Protein AF-A0A660XUE8-F1 (afdb_monomer_lite)

Radius of gyration: 11.44 Å; chains: 1; bounding box: 32×18×30 Å

pLDDT: mean 92.64, std 10.59, range [56.78, 98.75]

Structure (mmCIF, N/CA/C/O backbone):
data_AF-A0A660XUE8-F1
#
_entry.id   AF-A0A660XUE8-F1
#
loop_
_atom_site.group_PDB
_atom_site.id
_atom_site.type_symbol
_atom_site.label_atom_id
_atom_site.label_alt_id
_atom_site.label_comp_id
_atom_site.label_asym_id
_atom_site.label_entity_id
_atom_site.label_seq_id
_atom_site.pdbx_PDB_ins_code
_atom_site.Cartn_x
_atom_site.Cartn_y
_atom_site.Cartn_z
_atom_site.occupancy
_atom_site.B_iso_or_equiv
_atom_site.auth_seq_id
_atom_site.auth_comp_id
_atom_site.auth_asym_id
_atom_site.auth_atom_id
_atom_site.pdbx_PDB_model_num
ATOM 1 N N . MET A 1 1 ? -22.150 3.501 8.193 1.00 84.31 1 MET A N 1
ATOM 2 C CA . MET A 1 1 ? -21.744 4.174 6.941 1.00 84.31 1 MET A CA 1
ATOM 3 C C . MET A 1 1 ? -20.581 3.377 6.398 1.00 84.31 1 MET A C 1
ATOM 5 O O . MET A 1 1 ? -19.739 3.043 7.211 1.00 84.31 1 MET A O 1
ATOM 9 N N . LEU A 1 2 ? -20.583 3.033 5.110 1.00 96.06 2 LEU A N 1
ATOM 10 C CA . LEU A 1 2 ? -19.499 2.262 4.500 1.00 96.06 2 LEU A CA 1
ATOM 11 C C . LEU A 1 2 ? -18.386 3.215 4.042 1.00 96.06 2 LEU A C 1
ATOM 13 O O . LEU A 1 2 ? -18.668 4.166 3.313 1.00 96.06 2 LEU A O 1
ATOM 17 N N . VAL A 1 3 ? -17.151 2.969 4.473 1.00 98.12 3 VAL A N 1
ATOM 18 C CA . VAL A 1 3 ? -15.952 3.762 4.179 1.00 98.12 3 VAL A CA 1
ATOM 19 C C . VAL A 1 3 ? -14.933 2.896 3.439 1.00 98.12 3 VAL A C 1
ATOM 21 O O . VAL A 1 3 ? -14.554 1.827 3.913 1.00 98.12 3 VAL A O 1
ATOM 24 N N . VAL A 1 4 ? -14.451 3.370 2.288 1.00 98.44 4 VAL A N 1
ATOM 25 C CA . VAL A 1 4 ? -13.393 2.704 1.512 1.00 98.44 4 VAL A CA 1
ATOM 26 C C . VAL A 1 4 ? -12.103 3.511 1.626 1.00 98.44 4 VAL A C 1
ATOM 28 O O . VAL A 1 4 ? -12.070 4.689 1.282 1.00 98.44 4 VAL A O 1
ATOM 31 N N . GLY A 1 5 ? -11.036 2.887 2.122 1.00 98.31 5 GLY A N 1
ATOM 32 C CA . GLY A 1 5 ? -9.710 3.494 2.184 1.00 98.31 5 GLY A CA 1
ATOM 33 C C . GLY A 1 5 ? -9.018 3.472 0.819 1.00 98.31 5 GLY A C 1
ATOM 34 O O . GLY A 1 5 ? -8.734 2.400 0.295 1.00 98.31 5 GLY A O 1
ATOM 35 N N . GLU A 1 6 ? -8.705 4.647 0.270 1.00 98.12 6 GLU A N 1
ATOM 36 C CA . GLU A 1 6 ? -8.170 4.840 -1.092 1.00 98.12 6 GLU A CA 1
ATOM 37 C C . GLU A 1 6 ? -6.632 4.947 -1.180 1.00 98.12 6 GLU A C 1
ATOM 39 O O . GLU A 1 6 ? -6.062 5.241 -2.234 1.00 98.12 6 GLU A O 1
ATOM 44 N N . LEU A 1 7 ? -5.912 4.794 -0.063 1.00 98.19 7 LEU A N 1
ATOM 45 C CA . LEU A 1 7 ? -4.497 5.176 -0.021 1.00 98.19 7 LEU A CA 1
ATOM 46 C C . LEU A 1 7 ? -3.565 4.190 -0.733 1.00 98.19 7 LEU A C 1
ATOM 48 O O . LEU A 1 7 ? -2.445 4.590 -1.053 1.00 98.19 7 LEU A O 1
ATOM 52 N N . ILE A 1 8 ? -3.974 2.943 -0.992 1.00 98.00 8 ILE A N 1
ATOM 53 C CA . ILE A 1 8 ? -3.174 1.983 -1.773 1.00 98.00 8 ILE A CA 1
ATOM 54 C C . ILE A 1 8 ? -3.450 2.215 -3.261 1.00 98.00 8 ILE A C 1
ATOM 56 O O . ILE A 1 8 ? -4.199 1.495 -3.909 1.00 98.00 8 ILE A O 1
ATOM 60 N N . ASN A 1 9 ? -2.816 3.253 -3.800 1.00 97.12 9 ASN A N 1
ATOM 61 C CA . ASN A 1 9 ? -2.940 3.637 -5.198 1.00 97.12 9 ASN A CA 1
ATOM 62 C C . ASN A 1 9 ? -1.557 3.934 -5.791 1.00 97.12 9 ASN A C 1
ATOM 64 O O . ASN A 1 9 ? -0.837 4.804 -5.294 1.00 97.12 9 ASN A O 1
ATOM 68 N N . ALA A 1 10 ? -1.188 3.222 -6.856 1.00 95.06 10 ALA A N 1
ATOM 69 C CA . ALA A 1 10 ? 0.124 3.285 -7.491 1.00 95.06 10 ALA A CA 1
ATOM 70 C C . ALA A 1 10 ? 0.467 4.657 -8.098 1.00 95.06 10 ALA A C 1
ATOM 72 O O . ALA A 1 10 ? 1.645 4.946 -8.310 1.00 95.06 10 ALA A O 1
ATOM 73 N N . SER A 1 11 ? -0.511 5.538 -8.340 1.00 94.50 11 SER A N 1
ATOM 74 C CA . SER A 1 11 ? -0.243 6.929 -8.747 1.00 94.50 11 SER A CA 1
ATOM 75 C C . SER A 1 11 ? 0.372 7.767 -7.614 1.00 94.50 11 SER A C 1
ATOM 77 O O . SER A 1 11 ? 1.037 8.777 -7.855 1.00 94.50 11 SER A O 1
ATOM 79 N N . ARG A 1 12 ? 0.214 7.343 -6.351 1.00 96.25 12 ARG A N 1
ATOM 80 C CA . ARG A 1 12 ? 0.840 7.997 -5.197 1.00 96.25 12 ARG A CA 1
ATOM 81 C C . ARG A 1 12 ? 2.308 7.592 -5.119 1.00 96.25 12 ARG A C 1
ATOM 83 O O . ARG A 1 12 ? 2.616 6.435 -4.848 1.00 96.25 12 ARG A O 1
ATOM 90 N N . LYS A 1 13 ? 3.219 8.567 -5.217 1.00 95.38 13 LYS A N 1
ATOM 91 C CA . LYS A 1 13 ? 4.684 8.360 -5.239 1.00 95.38 13 LYS A CA 1
ATOM 92 C C . LYS A 1 13 ? 5.199 7.299 -4.253 1.00 95.38 13 LYS A C 1
ATOM 94 O O . LYS A 1 13 ? 5.875 6.367 -4.666 1.00 95.38 13 LYS A O 1
ATOM 99 N N . LYS A 1 14 ? 4.859 7.394 -2.959 1.00 97.19 14 LYS A N 1
ATOM 100 C CA . LYS A 1 14 ? 5.347 6.438 -1.942 1.00 97.19 14 LYS A CA 1
ATOM 101 C C . LYS A 1 14 ? 4.835 5.007 -2.155 1.00 97.19 14 LYS A C 1
ATOM 103 O O . LYS A 1 14 ? 5.561 4.063 -1.870 1.00 97.19 14 LYS A O 1
ATOM 108 N N . VAL A 1 15 ? 3.600 4.856 -2.633 1.00 97.00 15 VAL A N 1
ATOM 109 C CA . VAL A 1 15 ? 2.993 3.547 -2.915 1.00 97.00 15 VAL A CA 1
ATOM 110 C C . VAL A 1 15 ? 3.588 2.972 -4.193 1.00 97.00 15 VAL A C 1
ATOM 112 O O . VAL A 1 15 ? 4.013 1.824 -4.183 1.00 97.00 15 VAL A O 1
ATOM 115 N N . GLY A 1 16 ? 3.714 3.783 -5.247 1.00 95.25 16 GLY A N 1
ATOM 116 C CA . GLY A 1 16 ? 4.390 3.385 -6.480 1.00 95.25 16 GLY A CA 1
ATOM 117 C C . GLY A 1 16 ? 5.826 2.917 -6.228 1.00 95.25 16 GLY A C 1
ATOM 118 O O . GLY A 1 16 ? 6.209 1.837 -6.663 1.0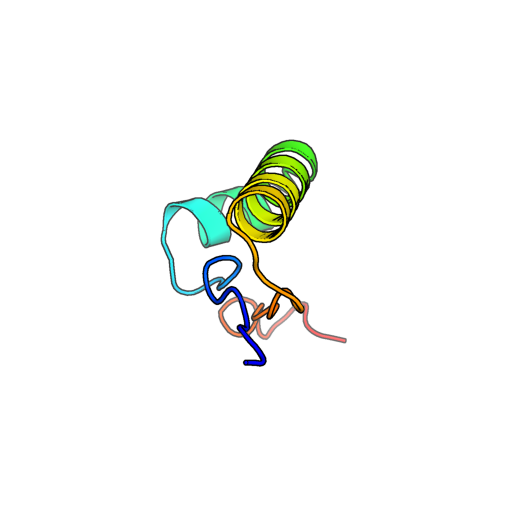0 95.25 16 GLY A O 1
ATOM 119 N N . GLU A 1 17 ? 6.609 3.658 -5.440 1.00 95.69 17 GLU A N 1
ATOM 120 C CA . GLU A 1 17 ? 7.964 3.235 -5.068 1.00 95.69 17 GLU A CA 1
ATOM 121 C C . GLU A 1 17 ? 7.991 1.942 -4.232 1.00 95.69 17 GLU A C 1
ATOM 123 O O . GLU A 1 17 ? 8.901 1.127 -4.389 1.00 95.69 17 GLU A O 1
ATOM 128 N N . ALA A 1 18 ? 7.024 1.751 -3.329 1.00 96.25 18 ALA A N 1
ATOM 129 C CA . ALA A 1 18 ? 6.907 0.522 -2.547 1.00 96.25 18 ALA A CA 1
ATOM 130 C C . ALA A 1 18 ? 6.574 -0.679 -3.444 1.00 96.25 18 ALA A C 1
ATOM 132 O O . ALA A 1 18 ? 7.202 -1.726 -3.312 1.00 96.25 18 ALA A O 1
ATOM 133 N N . ILE A 1 19 ? 5.659 -0.516 -4.403 1.00 93.19 19 ILE A N 1
ATOM 134 C CA . ILE A 1 19 ? 5.322 -1.549 -5.392 1.00 93.19 19 ILE A CA 1
ATOM 135 C C . ILE A 1 19 ? 6.546 -1.882 -6.254 1.00 93.19 19 ILE A C 1
ATOM 137 O O . ILE A 1 19 ? 6.917 -3.051 -6.351 1.00 93.19 19 ILE A O 1
ATOM 141 N N . ALA A 1 20 ? 7.231 -0.871 -6.800 1.00 92.12 20 ALA A N 1
ATOM 142 C CA . ALA A 1 20 ? 8.422 -1.056 -7.634 1.00 92.12 20 ALA A CA 1
ATOM 143 C C . ALA A 1 20 ? 9.541 -1.824 -6.908 1.00 92.12 20 ALA A C 1
ATOM 145 O O . ALA A 1 20 ? 10.232 -2.645 -7.508 1.00 92.12 20 ALA A O 1
ATOM 146 N N . ARG A 1 21 ? 9.700 -1.593 -5.598 1.00 95.62 21 ARG A N 1
ATOM 147 C CA . ARG A 1 21 ? 10.675 -2.291 -4.743 1.00 95.62 21 ARG A CA 1
ATOM 148 C C . ARG A 1 21 ? 10.142 -3.583 -4.115 1.00 95.62 21 ARG A C 1
ATOM 150 O O . ARG A 1 21 ? 10.856 -4.198 -3.329 1.00 95.62 21 ARG A O 1
ATOM 157 N N . ARG A 1 22 ? 8.909 -3.996 -4.437 1.00 94.25 22 ARG A N 1
ATOM 158 C CA . ARG A 1 22 ? 8.207 -5.139 -3.822 1.00 94.25 22 ARG A CA 1
ATOM 159 C C . ARG A 1 22 ? 8.193 -5.082 -2.284 1.00 94.25 22 ARG A C 1
ATOM 161 O O . ARG A 1 22 ? 8.277 -6.105 -1.608 1.00 94.25 22 ARG A O 1
ATOM 168 N N . ASP A 1 23 ? 8.063 -3.881 -1.729 1.00 97.44 23 ASP A N 1
ATOM 169 C CA . ASP A 1 23 ? 8.016 -3.617 -0.290 1.00 97.44 23 ASP A CA 1
ATOM 170 C C . ASP A 1 23 ? 6.635 -3.975 0.285 1.00 97.44 23 ASP A C 1
ATOM 172 O O . ASP A 1 23 ? 5.749 -3.135 0.479 1.00 97.44 23 ASP A O 1
ATOM 176 N N . ALA A 1 24 ? 6.444 -5.267 0.545 1.00 97.38 24 ALA A N 1
ATOM 177 C CA . ALA A 1 24 ? 5.204 -5.792 1.103 1.00 97.38 24 ALA A CA 1
ATOM 178 C C . ALA A 1 24 ? 4.904 -5.241 2.508 1.00 97.38 24 ALA A C 1
ATOM 180 O O . ALA A 1 24 ? 3.735 -5.113 2.880 1.00 97.38 24 ALA A O 1
ATOM 181 N N . ASP A 1 25 ? 5.927 -4.901 3.294 1.00 98.50 25 ASP A N 1
ATOM 182 C CA . ASP A 1 25 ? 5.749 -4.410 4.660 1.00 98.50 25 ASP A CA 1
ATOM 183 C C . ASP A 1 25 ? 5.171 -2.998 4.682 1.00 98.50 25 ASP A C 1
ATOM 185 O O . ASP A 1 25 ? 4.286 -2.708 5.495 1.00 98.50 25 ASP A O 1
ATOM 189 N N . TYR A 1 26 ? 5.609 -2.125 3.771 1.00 98.25 26 TYR A N 1
ATOM 190 C CA . TYR A 1 26 ? 5.008 -0.807 3.597 1.00 98.25 26 TYR A CA 1
ATOM 191 C C . TYR A 1 26 ? 3.519 -0.911 3.245 1.00 98.25 26 TYR A C 1
ATOM 193 O O . TYR A 1 26 ?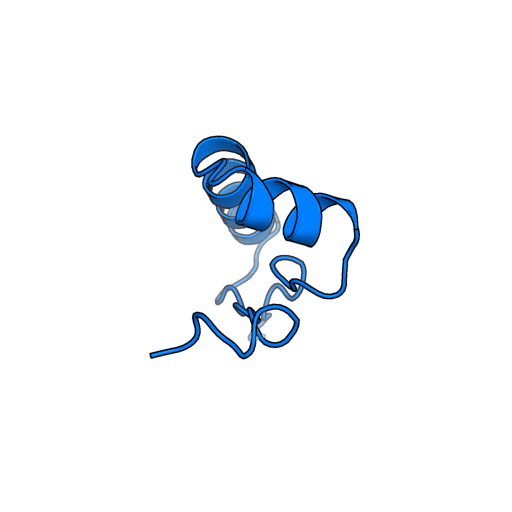 2.687 -0.254 3.882 1.00 98.25 26 TYR A O 1
ATOM 201 N N . ILE A 1 27 ? 3.173 -1.770 2.279 1.00 98.12 27 ILE A N 1
ATOM 202 C CA . ILE A 1 27 ? 1.789 -1.963 1.824 1.00 98.12 27 ILE A CA 1
ATOM 203 C C . ILE A 1 27 ? 0.916 -2.525 2.952 1.00 98.12 27 ILE A C 1
ATOM 205 O O . ILE A 1 27 ? -0.143 -1.965 3.241 1.00 98.12 27 ILE A O 1
ATOM 209 N N . LYS A 1 28 ? 1.385 -3.550 3.678 1.00 98.56 28 LYS A N 1
ATOM 210 C CA . LYS A 1 28 ? 0.672 -4.116 4.840 1.00 98.56 28 LYS A CA 1
ATOM 211 C C . LYS A 1 28 ? 0.437 -3.079 5.938 1.00 98.56 28 LYS A C 1
ATOM 213 O O . LYS A 1 28 ? -0.663 -2.996 6.482 1.00 98.56 28 LYS A O 1
ATOM 218 N N . LYS A 1 29 ? 1.448 -2.265 6.265 1.00 98.69 29 LYS A N 1
ATOM 219 C CA . LYS A 1 29 ? 1.316 -1.184 7.259 1.00 98.69 29 LYS A CA 1
ATOM 220 C C . LYS A 1 29 ? 0.325 -0.116 6.802 1.00 98.69 29 LYS A C 1
ATOM 222 O O . LYS A 1 29 ? -0.402 0.433 7.624 1.00 98.69 29 LYS A O 1
ATOM 227 N N . LEU A 1 30 ? 0.286 0.210 5.510 1.00 98.56 30 LEU A N 1
ATOM 228 C CA . LEU A 1 30 ? -0.679 1.166 4.968 1.00 98.56 30 LEU A CA 1
ATOM 229 C C . LEU A 1 30 ? -2.112 0.616 5.003 1.00 98.56 30 LEU A C 1
ATOM 231 O O . LEU A 1 30 ? -2.997 1.327 5.465 1.00 98.56 30 LEU A O 1
ATOM 235 N N . ALA A 1 31 ? -2.321 -0.644 4.613 1.00 98.62 31 ALA A N 1
ATOM 236 C CA . ALA A 1 31 ? -3.616 -1.316 4.726 1.00 98.62 31 ALA A CA 1
ATOM 237 C C . ALA A 1 31 ? -4.121 -1.329 6.177 1.00 98.62 31 ALA A C 1
ATOM 239 O O . ALA A 1 31 ? -5.238 -0.895 6.448 1.00 98.62 31 ALA A O 1
ATOM 240 N N . ARG A 1 32 ? -3.264 -1.744 7.123 1.00 98.75 32 ARG A N 1
ATOM 241 C CA . ARG A 1 32 ? -3.614 -1.800 8.547 1.00 98.75 32 ARG A CA 1
ATOM 242 C C . ARG A 1 32 ? -4.010 -0.431 9.097 1.00 98.75 32 ARG A C 1
ATOM 244 O O . ARG A 1 32 ? -5.034 -0.335 9.754 1.00 98.75 32 ARG A O 1
ATOM 251 N N . ARG A 1 33 ? -3.259 0.626 8.774 1.00 98.69 33 ARG A N 1
ATOM 252 C CA . ARG A 1 33 ? -3.600 1.991 9.211 1.00 98.69 33 ARG A CA 1
ATOM 253 C C . ARG A 1 33 ? -4.957 2.463 8.692 1.00 98.69 33 ARG A C 1
ATOM 255 O O . ARG A 1 33 ? -5.635 3.194 9.398 1.00 98.69 33 ARG A O 1
ATOM 262 N N . GLN A 1 34 ? -5.352 2.073 7.478 1.00 98.75 34 GLN A N 1
ATOM 263 C CA . GLN A 1 34 ? -6.678 2.416 6.952 1.00 98.75 34 GLN A CA 1
ATOM 264 C C . GLN A 1 34 ? -7.786 1.663 7.694 1.00 98.75 34 GLN A C 1
ATOM 266 O O . GLN A 1 34 ? -8.780 2.275 8.071 1.00 98.75 34 GLN A O 1
ATOM 271 N N . ALA A 1 35 ? -7.584 0.373 7.977 1.00 98.38 35 ALA A N 1
ATOM 272 C CA . ALA A 1 35 ? -8.517 -0.413 8.783 1.00 9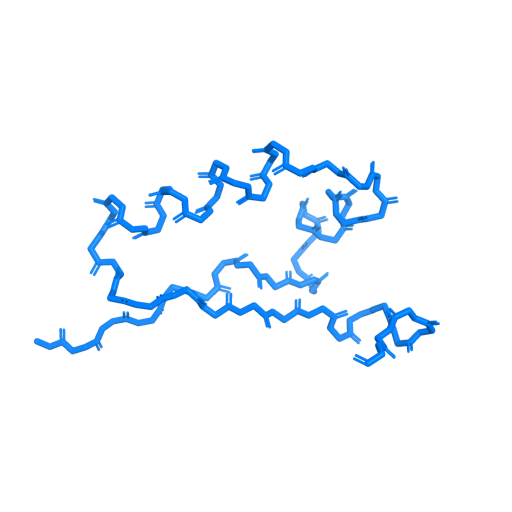8.38 35 ALA A CA 1
ATOM 273 C C . ALA A 1 35 ? -8.641 0.133 10.221 1.00 98.38 35 ALA A C 1
ATOM 275 O O . ALA A 1 35 ? -9.744 0.332 10.716 1.00 98.38 35 ALA A O 1
ATOM 276 N N . GLU A 1 36 ? -7.519 0.458 10.872 1.00 98.62 36 GLU A N 1
ATOM 277 C CA . GLU A 1 36 ? -7.486 1.071 12.211 1.00 98.62 36 GLU A CA 1
ATOM 278 C C . GLU A 1 36 ? -8.142 2.463 12.243 1.00 98.62 36 GLU A C 1
ATOM 280 O O . GLU A 1 36 ? -8.666 2.871 13.277 1.00 98.62 36 GLU A O 1
ATOM 285 N N . ALA A 1 37 ? -8.156 3.178 11.114 1.00 98.38 37 ALA A N 1
ATOM 286 C CA . ALA A 1 37 ? -8.854 4.453 10.957 1.00 98.38 37 ALA A CA 1
ATOM 287 C C . ALA A 1 37 ? -10.364 4.304 10.668 1.00 98.38 37 ALA A C 1
ATOM 289 O O . ALA A 1 37 ? -11.049 5.316 10.520 1.00 98.38 37 ALA A O 1
ATOM 290 N N . GLY A 1 38 ? -10.886 3.075 10.597 1.00 98.12 38 GLY A N 1
ATOM 291 C CA . GLY A 1 38 ? -12.311 2.793 10.411 1.00 98.12 38 GLY A CA 1
ATOM 292 C C . GLY A 1 38 ? -12.746 2.554 8.964 1.00 98.12 38 GLY A C 1
ATOM 293 O O . GLY A 1 38 ? -13.935 2.663 8.679 1.00 98.12 38 GLY A O 1
ATOM 294 N N . ALA A 1 39 ? -11.823 2.249 8.047 1.00 98.56 39 ALA A N 1
ATOM 295 C CA . ALA A 1 39 ? -12.201 1.798 6.709 1.00 98.56 39 ALA A CA 1
ATOM 296 C C . ALA A 1 39 ? -12.795 0.378 6.758 1.00 98.56 39 ALA A C 1
ATOM 298 O O . ALA A 1 39 ? -12.168 -0.536 7.297 1.00 98.56 39 ALA A O 1
ATOM 299 N N . ASP A 1 40 ? -13.966 0.187 6.149 1.00 98.56 40 ASP A N 1
ATOM 300 C CA . ASP A 1 40 ? -14.617 -1.121 5.998 1.00 98.56 40 ASP A CA 1
ATOM 301 C C . ASP A 1 40 ? -13.957 -1.953 4.889 1.00 98.56 40 ASP A C 1
ATOM 303 O O . ASP A 1 40 ? -13.862 -3.176 4.982 1.00 98.56 40 ASP A O 1
ATOM 307 N N . PHE A 1 41 ? -13.467 -1.277 3.845 1.00 98.38 41 PHE A N 1
ATOM 308 C CA . PHE A 1 41 ? -12.715 -1.870 2.742 1.00 98.38 41 PHE A CA 1
ATOM 309 C C . PHE A 1 41 ? -11.458 -1.059 2.442 1.00 98.38 41 PHE A C 1
ATOM 311 O O . PHE A 1 41 ? -11.387 0.140 2.709 1.00 98.38 41 PHE A O 1
ATOM 318 N N . VAL A 1 42 ? -10.472 -1.714 1.835 1.00 98.12 42 VAL A N 1
ATOM 319 C CA . VAL A 1 42 ? -9.264 -1.067 1.320 1.00 98.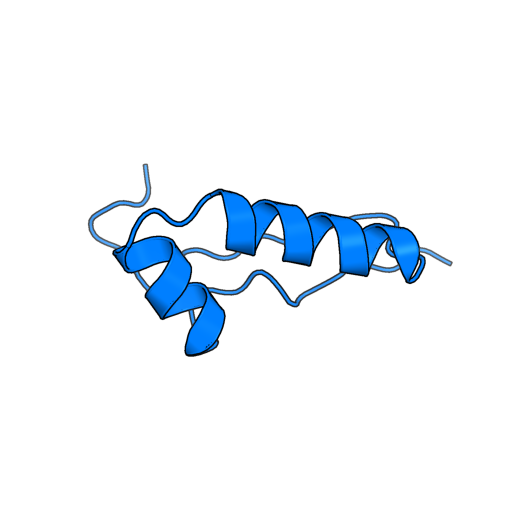12 42 VAL A CA 1
ATOM 320 C C . VAL A 1 42 ? -9.242 -1.251 -0.189 1.00 98.12 42 VAL A C 1
ATOM 322 O O . VAL A 1 42 ? -9.141 -2.381 -0.662 1.00 98.12 42 VAL A O 1
ATOM 325 N N . ASP A 1 43 ? -9.349 -0.146 -0.923 1.00 97.69 43 ASP A N 1
ATOM 326 C CA . ASP A 1 43 ? -9.176 -0.140 -2.372 1.00 97.69 43 ASP A CA 1
ATOM 327 C C . ASP A 1 43 ? -7.702 -0.357 -2.728 1.00 97.69 43 ASP A C 1
ATOM 329 O O . ASP A 1 43 ? -6.800 0.073 -1.999 1.00 97.69 43 ASP A O 1
ATOM 333 N N . VAL A 1 44 ? -7.463 -1.046 -3.843 1.00 95.38 44 VAL A N 1
ATOM 334 C CA . VAL A 1 44 ? -6.125 -1.364 -4.342 1.00 95.38 44 VAL A CA 1
ATOM 335 C C . VAL A 1 44 ? -6.073 -1.042 -5.826 1.00 95.38 44 VAL A C 1
ATOM 337 O O . VAL A 1 44 ? -6.706 -1.710 -6.638 1.00 95.38 44 VAL A O 1
ATOM 340 N N . ASN A 1 45 ? -5.259 -0.050 -6.183 1.00 93.69 45 ASN A N 1
ATOM 341 C CA . ASN A 1 45 ? -5.026 0.338 -7.568 1.00 93.69 45 ASN A CA 1
ATOM 342 C C . ASN A 1 45 ? -3.539 0.201 -7.928 1.00 93.69 45 ASN A C 1
ATOM 344 O O . ASN A 1 45 ? -2.692 0.893 -7.355 1.00 93.69 45 ASN A O 1
ATOM 348 N N . CYS A 1 46 ? -3.238 -0.664 -8.900 1.00 86.25 46 CYS A N 1
ATOM 349 C CA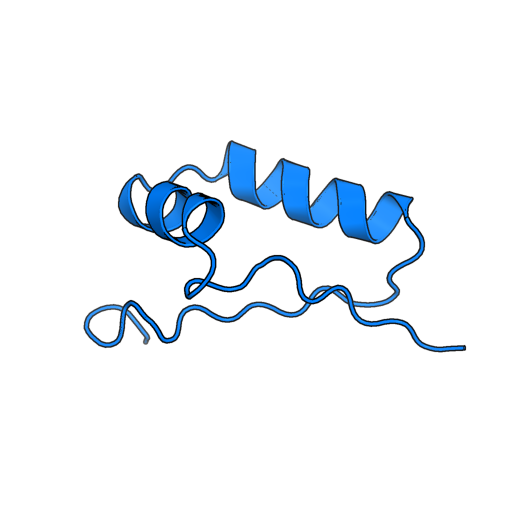 . CYS A 1 46 ? -1.890 -0.923 -9.418 1.00 86.25 46 CYS A CA 1
ATOM 350 C C . CYS A 1 46 ? -1.663 -0.371 -10.837 1.00 86.25 46 CYS A C 1
ATOM 352 O O . CYS A 1 46 ? -0.595 -0.595 -11.408 1.00 86.25 46 CYS A O 1
ATOM 354 N N . GLY A 1 47 ? -2.602 0.422 -11.367 1.00 82.81 47 GLY A N 1
ATOM 355 C CA . GLY A 1 47 ? -2.708 0.751 -12.794 1.00 82.81 47 GLY A CA 1
ATOM 356 C C . GLY A 1 47 ? -1.560 1.578 -13.385 1.00 82.81 47 GLY A C 1
ATOM 357 O O . GLY A 1 47 ? -1.512 1.788 -14.593 1.00 82.81 47 GLY A O 1
ATOM 358 N N . THR A 1 48 ? -0.605 2.045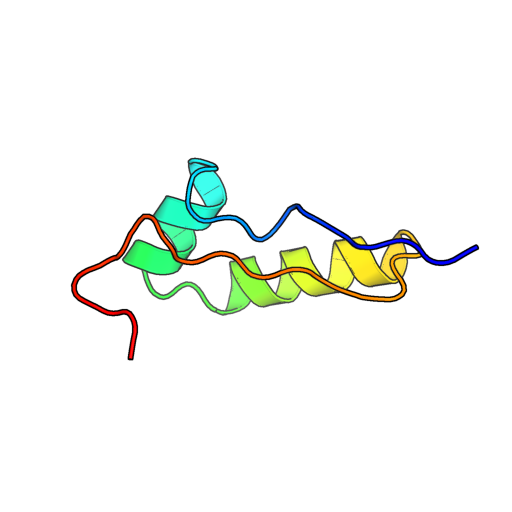 -12.574 1.00 82.75 48 THR A N 1
ATOM 359 C CA . THR A 1 48 ? 0.642 2.658 -13.069 1.00 82.75 48 THR A CA 1
ATOM 360 C C . THR A 1 48 ? 1.668 1.621 -13.552 1.00 82.75 48 THR A C 1
ATOM 362 O O . THR A 1 48 ? 2.656 1.997 -14.176 1.00 82.75 48 THR A O 1
ATOM 365 N N . PHE A 1 49 ? 1.458 0.328 -13.275 1.00 77.50 49 PHE A N 1
ATOM 366 C CA . PHE A 1 49 ? 2.335 -0.785 -13.658 1.00 77.50 49 PHE A CA 1
ATOM 367 C C . PHE A 1 49 ? 1.650 -1.713 -14.674 1.00 77.50 49 PHE A C 1
ATOM 369 O O . PHE A 1 49 ? 1.552 -2.918 -14.460 1.00 77.50 49 PHE A O 1
ATOM 376 N N . VAL A 1 50 ? 1.193 -1.140 -15.790 1.00 68.62 50 VAL A N 1
ATOM 377 C CA . VAL A 1 50 ? 0.395 -1.823 -16.830 1.00 68.62 50 VAL A CA 1
ATOM 378 C C . VAL A 1 50 ? 1.060 -3.100 -17.366 1.00 68.62 50 VAL A C 1
ATOM 380 O O . VAL A 1 50 ? 0.379 -4.065 -17.683 1.00 68.62 50 VAL A O 1
ATOM 383 N N . GLU A 1 51 ? 2.393 -3.151 -17.424 1.00 66.69 51 GLU A N 1
ATOM 384 C CA . GLU A 1 51 ? 3.136 -4.319 -17.929 1.00 66.69 51 GLU A CA 1
ATOM 385 C C . GLU A 1 51 ? 3.161 -5.519 -16.957 1.00 66.69 51 GLU A C 1
ATOM 387 O O . GLU A 1 51 ? 3.616 -6.599 -17.329 1.00 66.69 51 GLU A O 1
ATOM 392 N N . GLY A 1 52 ? 2.694 -5.348 -15.713 1.00 61.91 52 GLY A N 1
ATOM 393 C CA . GLY A 1 52 ? 2.687 -6.379 -14.668 1.00 61.91 52 GLY A CA 1
ATOM 394 C C . GLY A 1 52 ? 1.316 -6.665 -14.049 1.00 61.91 52 GLY A C 1
ATOM 395 O O . GLY A 1 52 ? 1.255 -7.424 -13.080 1.00 61.91 52 GLY A O 1
ATOM 396 N N . GLU A 1 53 ? 0.241 -6.064 -14.565 1.00 60.75 53 GLU A N 1
ATOM 397 C CA . GLU A 1 53 ? -1.133 -6.422 -14.197 1.00 60.75 53 GLU A CA 1
ATOM 398 C C . GLU A 1 53 ? -1.549 -7.683 -14.970 1.00 60.75 53 GLU A C 1
ATOM 400 O O . GLU A 1 53 ? -1.533 -7.699 -16.201 1.00 60.75 53 GLU A O 1
ATOM 405 N N . ALA A 1 54 ? -1.869 -8.752 -14.236 1.00 56.78 54 ALA A N 1
ATOM 406 C CA . ALA A 1 54 ? -2.406 -10.009 -14.757 1.00 56.78 54 ALA A CA 1
ATOM 407 C C . ALA A 1 54 ? -3.865 -10.177 -14.330 1.00 56.78 54 ALA A C 1
ATOM 409 O O . ALA A 1 54 ? -4.176 -9.785 -13.179 1.00 56.78 54 ALA A O 1
#

Sequence (54 aa):
MLVVGELINASRKKVGEAIARRDADYIKKLARRQAEAGADFVDVNCGTFVEGEA

Secondary structure (DSSP, 8-state):
---EEEEEETTSHHHHHHHHTT-HHHHHHHHHHHHHTT-SEEEEE-TT-GGG--

Foldseek 3Di:
DAAEAEPQACVPPVNVVCVVVVVVVVVVVSQVVCVVVPHPYYDHHPVVCVVPDD